Protein AF-A0A919BTE6-F1 (afdb_monomer)

Nearest PDB structures (foldseek):
  8dk2-assembly1_H  TM=3.796E-01  e=2.750E+00  Pseudomonas aeruginosa PA14
  8bfn-assembly1_C  TM=3.831E-01  e=3.585E+00  Escherichia coli
  5zkq-assembly1_A  TM=4.025E-01  e=1.514E+00  Homo sapiens
  8dk2-assembly1_G  TM=3.846E-01  e=4.374E+00  Pseudomonas aeruginosa PA14

Secondary structure (DSSP, 8-state):
---HHHHHHHHHHHHHHHHHHHHTT--BPPSS---TTS-SSEEEEE-TTS-EEEEE-HHHHTTTHHHHHHHS----HHHHHHHHHHHHHHHHHHHHHHHHTT-EEE--SSSSEEEEE------

Solvent-accessible surface area (backbone atoms only — not comparab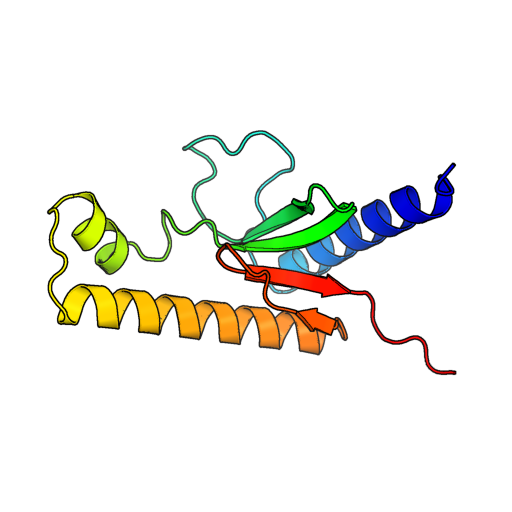le to full-atom values): 7214 Å² total; per-residue (Å²): 129,86,59,72,64,60,58,54,50,33,52,52,48,42,55,50,54,52,51,52,41,44,73,75,70,46,52,64,47,76,93,66,86,86,50,91,84,64,70,42,44,33,39,70,48,68,49,98,85,59,44,30,32,43,31,55,46,63,87,49,81,38,64,63,40,49,47,45,44,69,79,62,76,43,81,47,68,70,42,53,52,50,37,52,51,52,52,50,51,52,51,51,53,50,51,51,53,43,44,74,76,44,37,43,74,45,72,57,99,70,85,60,53,30,35,54,40,76,50,81,76,79,131

Sequence (123 aa):
MPRDDDGQQAELLLDQVRFDLISAGFHVAPPGPLTDEHQGGVVVHLDDDHQVTVDWLTHHRLDAAALDMVEADRLEEDVVTRYETVSTTMNTALATVLHAFGYRTSRPLFGTGFTVQPPRTAP

Structure (mmCIF, N/CA/C/O backbone):
data_AF-A0A919BTE6-F1
#
_entry.id   AF-A0A919BTE6-F1
#
loop_
_atom_site.group_PDB
_atom_site.id
_atom_site.type_symbol
_atom_site.label_atom_id
_atom_site.label_alt_id
_atom_site.label_comp_id
_atom_site.label_asym_id
_atom_site.label_entity_id
_atom_site.label_seq_id
_atom_site.pdbx_PDB_ins_code
_atom_site.Cartn_x
_atom_site.Cartn_y
_atom_site.Cartn_z
_atom_site.occupancy
_atom_site.B_iso_or_equiv
_atom_site.auth_seq_id
_atom_site.auth_comp_id
_atom_site.auth_asym_id
_atom_site.auth_atom_id
_atom_site.pdbx_PDB_model_num
ATOM 1 N N . MET A 1 1 ? -4.990 24.971 18.954 1.00 44.50 1 MET A N 1
ATOM 2 C CA . MET A 1 1 ? -4.147 23.785 19.172 1.00 44.50 1 MET A CA 1
ATOM 3 C C . MET A 1 1 ? -4.918 22.610 18.604 1.00 44.50 1 MET A C 1
ATOM 5 O O . MET A 1 1 ? -6.047 22.431 19.057 1.00 44.50 1 MET A O 1
ATOM 9 N N . PRO A 1 2 ? -4.420 21.920 17.566 1.00 47.81 2 PRO A N 1
ATOM 10 C CA . PRO A 1 2 ? -4.978 20.619 17.214 1.00 47.81 2 PRO A CA 1
ATOM 11 C C . PRO A 1 2 ? -4.796 19.699 18.428 1.00 47.81 2 PRO A C 1
ATOM 13 O O . PRO A 1 2 ? -3.840 19.871 19.184 1.00 47.81 2 PRO A O 1
ATOM 16 N N . ARG A 1 3 ? -5.798 18.869 18.714 1.00 55.25 3 ARG A N 1
ATOM 17 C CA . ARG A 1 3 ? -5.869 18.095 19.956 1.00 55.25 3 ARG A CA 1
ATOM 18 C C . ARG A 1 3 ? -4.851 16.964 19.875 1.00 55.25 3 ARG A C 1
ATOM 20 O O . ARG A 1 3 ? -4.822 16.271 18.867 1.00 55.25 3 ARG A O 1
ATOM 27 N N . ASP A 1 4 ? -4.076 16.760 20.936 1.00 64.38 4 ASP A N 1
ATOM 28 C CA . ASP A 1 4 ? -3.120 15.647 21.070 1.00 64.38 4 ASP A CA 1
ATOM 29 C C . ASP A 1 4 ? -3.758 14.274 20.745 1.00 64.38 4 ASP A C 1
ATOM 31 O O . ASP A 1 4 ? -3.084 13.351 20.292 1.00 64.38 4 ASP A O 1
ATOM 35 N N . ASP A 1 5 ? -5.085 14.180 20.883 1.00 70.94 5 ASP A N 1
ATOM 36 C CA . ASP A 1 5 ? -5.913 13.036 20.502 1.00 70.94 5 ASP A CA 1
ATOM 37 C C . ASP A 1 5 ? -5.785 12.635 19.019 1.00 70.94 5 ASP A C 1
ATOM 39 O O . ASP A 1 5 ? -5.779 11.442 18.717 1.00 70.94 5 ASP A O 1
ATOM 43 N N . ASP A 1 6 ? -5.672 13.594 18.091 1.00 72.88 6 ASP A N 1
ATOM 44 C CA . ASP A 1 6 ? -5.637 13.311 16.646 1.00 72.88 6 ASP A CA 1
ATOM 45 C C . ASP A 1 6 ? -4.304 12.647 16.252 1.00 72.88 6 ASP A C 1
ATOM 47 O O . ASP A 1 6 ? -4.280 11.680 15.488 1.00 72.88 6 ASP A O 1
ATOM 51 N N . GLY A 1 7 ? -3.194 13.115 16.835 1.00 75.50 7 GLY A N 1
ATOM 52 C CA . GLY A 1 7 ? -1.868 12.521 16.638 1.00 75.50 7 GLY A CA 1
ATOM 53 C C . GLY A 1 7 ? -1.773 11.119 17.241 1.00 75.50 7 GLY A C 1
ATOM 54 O O . GLY A 1 7 ? -1.300 10.190 16.589 1.00 75.50 7 GLY A O 1
ATOM 55 N N . GLN A 1 8 ? -2.319 10.927 18.444 1.00 82.31 8 GLN A N 1
ATOM 56 C CA . GLN A 1 8 ? -2.325 9.619 19.098 1.00 82.31 8 GLN A CA 1
ATOM 57 C C . GLN A 1 8 ? -3.213 8.599 18.364 1.00 82.31 8 GLN A C 1
ATOM 59 O O . GLN A 1 8 ? -2.885 7.415 18.298 1.00 82.31 8 GLN A O 1
ATOM 64 N N . GLN A 1 9 ? -4.322 9.039 17.764 1.00 86.19 9 GLN A N 1
ATOM 65 C CA . GLN A 1 9 ? -5.140 8.187 16.897 1.00 86.19 9 GLN A CA 1
ATOM 66 C C . GLN A 1 9 ? -4.409 7.785 15.612 1.00 86.19 9 GLN A C 1
ATOM 68 O O . GLN A 1 9 ? -4.535 6.637 15.179 1.00 86.19 9 GLN A O 1
ATOM 73 N N . ALA A 1 10 ? -3.642 8.700 15.017 1.00 88.62 10 ALA A N 1
ATOM 74 C CA . ALA A 1 10 ? -2.849 8.413 13.828 1.00 88.62 10 ALA A CA 1
ATOM 75 C C . ALA A 1 10 ? -1.734 7.392 14.117 1.00 88.62 10 ALA A C 1
ATOM 77 O O . ALA A 1 10 ? -1.552 6.458 13.339 1.00 88.62 10 ALA A O 1
ATOM 78 N N . GLU A 1 11 ? -1.053 7.501 15.261 1.00 90.06 11 GLU A N 1
ATOM 79 C CA . GLU A 1 11 ? -0.049 6.520 15.703 1.00 90.06 11 GLU A CA 1
ATOM 80 C C . GLU A 1 11 ? -0.655 5.129 15.952 1.00 90.06 11 GLU A C 1
ATOM 82 O O . GLU A 1 11 ? -0.101 4.119 15.521 1.00 90.06 11 GLU A O 1
ATOM 87 N N . LEU A 1 12 ? -1.838 5.051 16.569 1.00 92.19 12 LEU A N 1
ATOM 88 C CA . LEU A 1 12 ? -2.533 3.772 16.758 1.00 92.19 12 LEU A CA 1
ATOM 89 C C . LEU A 1 12 ? -2.937 3.132 15.424 1.00 92.19 12 LEU A C 1
ATOM 91 O O . LEU A 1 12 ? -2.819 1.917 15.252 1.00 92.19 12 LEU A O 1
ATOM 95 N N . LEU A 1 13 ? -3.410 3.939 14.470 1.00 93.38 13 LEU A N 1
ATOM 96 C CA . LEU A 1 13 ? -3.719 3.460 13.125 1.00 93.38 13 LEU A CA 1
ATOM 97 C C . LEU A 1 13 ? -2.454 2.988 12.401 1.00 93.38 13 LEU A C 1
ATOM 99 O O . LEU A 1 13 ? -2.490 1.951 11.742 1.00 93.38 13 LEU A O 1
ATOM 103 N N . LEU A 1 14 ? -1.345 3.717 12.542 1.00 93.38 14 LEU A N 1
ATOM 104 C CA . LEU A 1 14 ? -0.050 3.353 11.975 1.00 93.38 14 LEU A CA 1
ATOM 105 C C . LEU A 1 14 ? 0.367 1.952 12.441 1.00 93.38 14 LEU A C 1
ATOM 107 O O . LEU A 1 14 ? 0.650 1.086 11.611 1.00 93.38 14 LEU A O 1
ATOM 111 N N . ASP A 1 15 ? 0.361 1.714 13.752 1.00 93.62 15 ASP A N 1
ATOM 112 C CA . ASP A 1 15 ? 0.747 0.427 14.335 1.00 93.62 15 ASP A CA 1
ATOM 113 C C . ASP A 1 15 ? -0.183 -0.709 13.897 1.00 93.62 15 ASP A C 1
ATOM 115 O O . ASP A 1 15 ? 0.285 -1.800 13.551 1.00 93.62 15 ASP A O 1
ATOM 119 N N . GLN A 1 16 ? -1.491 -0.449 13.838 1.00 95.12 16 GLN A N 1
ATOM 120 C CA . GLN A 1 16 ? -2.464 -1.440 13.389 1.00 95.12 16 GLN A CA 1
ATOM 121 C C . GLN A 1 16 ? -2.259 -1.815 11.913 1.00 95.12 16 GLN A C 1
ATOM 123 O O . GLN A 1 16 ? -2.218 -3.000 11.581 1.00 95.12 16 GLN A O 1
ATOM 128 N N . VAL A 1 17 ? -2.061 -0.833 11.027 1.00 94.44 17 VAL A N 1
ATOM 129 C CA . VAL A 1 17 ? -1.806 -1.081 9.598 1.00 94.44 17 VAL A CA 1
ATOM 130 C C . VAL A 1 17 ? -0.522 -1.890 9.407 1.00 94.44 17 VAL A C 1
ATOM 132 O O . VAL A 1 17 ? -0.495 -2.828 8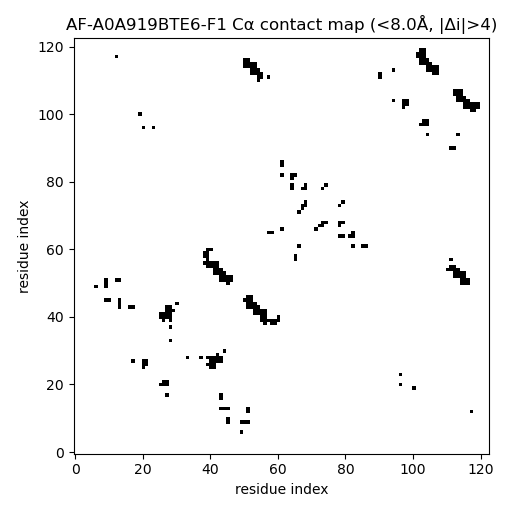.607 1.00 94.44 17 VAL A O 1
ATOM 135 N N . ARG A 1 18 ? 0.537 -1.584 10.169 1.00 94.06 18 ARG A N 1
ATOM 136 C CA . ARG A 1 18 ? 1.785 -2.367 10.150 1.00 94.06 18 ARG A CA 1
ATOM 137 C C . ARG A 1 18 ? 1.539 -3.813 10.561 1.00 94.06 18 ARG A C 1
ATOM 139 O O . ARG A 1 18 ? 1.994 -4.722 9.868 1.00 94.06 18 ARG A O 1
ATOM 146 N N . PHE A 1 19 ? 0.825 -4.025 11.664 1.00 94.50 19 PHE A N 1
ATOM 147 C CA . PHE A 1 19 ? 0.495 -5.358 12.156 1.00 94.50 19 PHE A CA 1
ATOM 148 C C . PHE A 1 19 ? -0.303 -6.166 11.123 1.00 94.50 19 PHE A C 1
ATOM 150 O O . PHE A 1 19 ? 0.065 -7.301 10.813 1.00 94.50 19 PHE A O 1
ATOM 157 N N . ASP A 1 20 ? -1.344 -5.573 10.540 1.00 95.56 20 ASP A N 1
ATOM 158 C CA . ASP A 1 20 ? -2.209 -6.244 9.569 1.00 95.56 20 ASP A CA 1
ATOM 159 C C . ASP A 1 20 ? -1.438 -6.644 8.305 1.00 95.56 20 ASP A C 1
ATOM 161 O O . ASP A 1 20 ? -1.550 -7.780 7.840 1.00 95.56 20 ASP A O 1
ATOM 165 N N . LEU A 1 21 ? -0.580 -5.761 7.788 1.00 93.25 21 LEU A N 1
ATOM 166 C CA . LEU A 1 21 ? 0.267 -6.060 6.631 1.00 93.25 21 LEU A CA 1
ATOM 167 C C . LEU A 1 21 ? 1.274 -7.180 6.928 1.00 93.25 21 LEU A C 1
ATOM 169 O O . LEU A 1 21 ? 1.423 -8.090 6.109 1.00 93.25 21 LEU A O 1
ATOM 173 N N . ILE A 1 22 ? 1.904 -7.179 8.108 1.00 92.56 22 ILE A N 1
ATOM 174 C CA . ILE A 1 22 ? 2.763 -8.290 8.556 1.00 92.56 22 ILE A CA 1
ATOM 175 C C . ILE A 1 22 ? 1.958 -9.595 8.616 1.00 92.56 22 ILE A C 1
ATOM 177 O O . ILE A 1 22 ? 2.423 -10.629 8.136 1.00 92.56 22 ILE A O 1
ATOM 181 N N . SER A 1 23 ? 0.732 -9.555 9.149 1.00 94.50 23 SER A N 1
ATOM 182 C CA . SER A 1 23 ? -0.141 -10.732 9.258 1.00 94.50 23 SER A CA 1
ATOM 183 C C . SER A 1 23 ? -0.571 -11.289 7.894 1.00 94.50 23 SER A C 1
ATOM 185 O O . SER A 1 23 ? -0.704 -12.501 7.731 1.00 94.50 23 SER A O 1
ATOM 187 N N . ALA A 1 24 ? -0.706 -10.418 6.889 1.00 92.31 24 ALA A N 1
ATOM 188 C CA . ALA A 1 24 ? -0.954 -10.782 5.496 1.00 92.31 24 ALA A CA 1
ATOM 189 C C . ALA A 1 24 ? 0.310 -11.267 4.756 1.00 92.31 24 ALA A C 1
ATOM 191 O O . ALA A 1 24 ? 0.244 -11.583 3.568 1.00 92.31 24 ALA A O 1
ATOM 192 N N . GLY A 1 25 ? 1.458 -11.341 5.440 1.00 90.31 25 GLY A N 1
ATOM 193 C CA . GLY A 1 25 ? 2.716 -11.849 4.896 1.00 90.31 25 GLY A CA 1
ATOM 194 C C . GLY A 1 25 ? 3.559 -10.810 4.157 1.00 90.31 25 GLY A C 1
ATOM 195 O O . GLY A 1 25 ? 4.501 -11.185 3.457 1.00 90.31 25 GLY A O 1
ATOM 196 N N . PHE A 1 26 ? 3.254 -9.515 4.285 1.00 87.81 26 PHE A N 1
ATOM 197 C CA . PHE A 1 26 ? 4.112 -8.469 3.734 1.00 87.81 26 PHE A CA 1
ATOM 198 C C . PHE A 1 26 ? 5.356 -8.294 4.601 1.00 87.81 26 PHE A C 1
ATOM 200 O O . PHE A 1 26 ? 5.295 -8.266 5.829 1.00 87.81 26 PHE A O 1
ATOM 207 N N . HIS A 1 27 ? 6.496 -8.097 3.942 1.00 86.44 27 HIS A N 1
ATOM 208 C CA . HIS A 1 27 ? 7.650 -7.508 4.600 1.00 86.44 27 HIS A CA 1
ATOM 209 C C . HIS A 1 27 ? 7.373 -6.014 4.789 1.00 86.44 27 HIS A C 1
ATOM 211 O O . HIS A 1 27 ? 7.219 -5.290 3.803 1.00 86.44 27 HIS A O 1
ATOM 217 N N . VAL A 1 28 ? 7.259 -5.575 6.041 1.00 87.44 28 VAL A N 1
ATOM 218 C CA . VAL A 1 28 ? 7.062 -4.167 6.396 1.00 87.44 28 VAL A CA 1
ATOM 219 C C . VAL A 1 28 ? 8.385 -3.611 6.902 1.00 87.44 28 VAL A C 1
ATOM 221 O O . VAL A 1 28 ? 8.941 -4.138 7.867 1.00 87.44 28 VAL A O 1
ATOM 224 N N . ALA A 1 29 ? 8.881 -2.553 6.265 1.00 81.94 29 ALA A N 1
ATOM 225 C CA . ALA A 1 29 ? 10.144 -1.931 6.639 1.00 81.94 29 ALA A CA 1
ATOM 226 C C . ALA A 1 29 ? 10.097 -1.395 8.087 1.00 81.94 29 ALA A C 1
ATOM 228 O O . ALA A 1 29 ? 9.061 -0.869 8.521 1.00 81.94 29 ALA A O 1
ATOM 229 N N . PRO A 1 30 ? 11.189 -1.515 8.864 1.00 74.38 30 PRO A N 1
ATOM 230 C CA . PRO A 1 30 ? 11.239 -1.001 10.230 1.00 74.38 30 PRO A CA 1
ATOM 231 C C . PRO A 1 30 ? 11.062 0.531 10.274 1.00 74.38 30 PRO A C 1
ATOM 233 O O . PRO A 1 30 ? 11.351 1.212 9.290 1.00 74.38 30 PRO A O 1
ATOM 236 N N . PRO A 1 31 ? 10.568 1.099 11.392 1.00 67.38 31 PRO A N 1
ATOM 237 C CA . PRO A 1 31 ? 10.488 2.545 11.554 1.00 67.38 31 PRO A CA 1
ATOM 238 C C . PRO A 1 31 ? 11.904 3.111 11.713 1.00 67.38 31 PRO A C 1
ATOM 240 O O . PRO A 1 31 ? 12.616 2.750 12.649 1.00 67.38 31 PRO A O 1
ATOM 243 N N . GLY A 1 32 ? 12.329 3.977 10.798 1.00 63.88 32 GLY A N 1
ATOM 244 C CA . GLY A 1 32 ? 13.661 4.581 10.812 1.00 63.88 32 GLY A CA 1
ATOM 245 C C . GLY A 1 32 ? 14.074 5.066 9.424 1.00 63.88 32 GLY A C 1
ATOM 246 O O . GLY A 1 32 ? 13.339 4.836 8.461 1.00 63.88 32 GLY A O 1
ATOM 247 N N . PRO A 1 33 ? 15.228 5.746 9.293 1.00 62.25 33 PRO A N 1
ATOM 248 C CA . PRO A 1 33 ? 15.755 6.078 7.979 1.00 62.25 33 PRO A CA 1
ATOM 249 C C . PRO A 1 33 ? 15.939 4.778 7.197 1.00 62.25 33 PRO A C 1
ATOM 251 O O . PRO A 1 33 ? 16.630 3.864 7.651 1.00 62.25 33 PRO A O 1
ATOM 254 N N . LEU A 1 34 ? 15.273 4.694 6.048 1.00 59.41 34 LEU A N 1
ATOM 255 C CA . LEU A 1 34 ? 15.383 3.566 5.136 1.00 59.41 34 LEU A CA 1
ATOM 256 C C . LEU A 1 34 ? 16.841 3.495 4.683 1.00 59.41 34 LEU A C 1
ATOM 258 O O . LEU A 1 34 ? 17.293 4.336 3.909 1.00 59.41 34 LEU A O 1
ATOM 262 N N . THR A 1 35 ? 17.605 2.551 5.227 1.00 57.62 35 THR A N 1
ATOM 263 C CA . THR A 1 35 ? 18.948 2.278 4.719 1.00 57.62 35 THR A CA 1
ATOM 264 C C . THR A 1 35 ? 18.836 1.369 3.504 1.00 57.62 35 THR A C 1
ATOM 266 O O . THR A 1 35 ? 17.917 0.549 3.414 1.00 57.62 35 THR A O 1
ATOM 269 N N . ASP A 1 36 ? 19.814 1.466 2.607 1.00 54.41 36 ASP A N 1
ATOM 270 C CA . ASP A 1 36 ? 19.938 0.616 1.417 1.00 54.41 36 ASP A CA 1
ATOM 271 C C . ASP A 1 36 ? 19.993 -0.896 1.734 1.00 54.41 36 ASP A C 1
ATOM 273 O O . ASP A 1 36 ? 19.940 -1.725 0.842 1.00 54.41 36 ASP A O 1
ATOM 277 N N . GLU A 1 37 ? 20.063 -1.305 2.999 1.00 52.88 37 GLU A N 1
ATOM 278 C CA . GLU A 1 37 ? 20.079 -2.718 3.396 1.00 52.88 37 GLU A CA 1
ATOM 279 C C . GLU A 1 37 ? 18.682 -3.274 3.737 1.00 52.88 37 GLU A C 1
ATOM 281 O O . GLU A 1 37 ? 18.499 -4.487 3.795 1.00 52.88 37 GLU A O 1
ATOM 286 N N . HIS A 1 38 ? 17.667 -2.415 3.905 1.00 53.09 38 HIS A N 1
ATOM 287 C CA . HIS A 1 38 ? 16.272 -2.809 4.178 1.00 53.09 38 HIS A CA 1
ATOM 288 C C . HIS A 1 38 ? 15.423 -2.889 2.895 1.00 53.09 38 HIS A C 1
ATOM 290 O O . HIS A 1 38 ? 14.212 -2.662 2.905 1.00 53.09 38 HIS A O 1
ATOM 296 N N . GLN A 1 39 ? 16.073 -3.165 1.764 1.00 55.84 39 GLN A N 1
ATOM 297 C CA . GLN A 1 39 ? 15.501 -3.047 0.428 1.00 55.84 39 GLN A CA 1
ATOM 298 C C . GLN A 1 39 ? 14.466 -4.144 0.133 1.00 55.84 39 GLN A C 1
ATOM 300 O O . GLN A 1 39 ? 14.784 -5.249 -0.298 1.00 55.84 39 GLN A O 1
ATOM 305 N N . GLY A 1 40 ? 13.188 -3.816 0.327 1.00 65.69 40 GLY A N 1
ATOM 306 C CA . GLY A 1 40 ? 12.060 -4.609 -0.154 1.00 65.69 40 GLY A CA 1
ATOM 307 C C . GLY A 1 40 ? 10.796 -4.419 0.679 1.00 65.69 40 GLY A C 1
ATOM 308 O O . GLY A 1 40 ? 10.851 -4.060 1.847 1.00 65.69 40 GLY A O 1
ATOM 309 N N . GLY A 1 41 ? 9.634 -4.681 0.080 1.00 78.50 41 GLY A N 1
ATOM 310 C CA . GLY A 1 41 ? 8.356 -4.659 0.794 1.00 78.50 41 GLY A CA 1
ATOM 311 C C . GLY A 1 41 ? 7.676 -3.291 0.832 1.00 78.50 41 GLY A C 1
ATOM 312 O O . GLY A 1 41 ? 7.823 -2.487 -0.090 1.00 78.50 41 GLY A O 1
ATOM 313 N N . VAL A 1 42 ? 6.865 -3.082 1.866 1.00 85.88 42 VAL A N 1
ATOM 314 C CA . VAL A 1 42 ? 6.066 -1.865 2.055 1.00 85.88 42 VAL A CA 1
ATOM 315 C C . VAL A 1 42 ? 6.609 -1.045 3.217 1.00 85.88 42 VAL A C 1
ATOM 317 O O . VAL A 1 42 ? 7.041 -1.592 4.233 1.00 85.88 42 VAL A O 1
ATOM 320 N N . VAL A 1 43 ? 6.568 0.272 3.081 1.00 87.31 43 VAL A N 1
ATOM 321 C CA . VAL A 1 43 ? 6.820 1.214 4.168 1.00 87.31 43 VAL A CA 1
ATOM 322 C C . VAL A 1 43 ? 5.488 1.776 4.635 1.00 87.31 43 VAL A C 1
ATOM 324 O O . VAL A 1 43 ? 4.645 2.139 3.821 1.00 87.31 43 VAL A O 1
ATOM 327 N N . VAL A 1 44 ? 5.297 1.831 5.950 1.00 90.19 44 VAL A N 1
ATOM 328 C CA . VAL A 1 44 ? 4.140 2.479 6.571 1.00 90.19 44 VAL A CA 1
ATOM 329 C C . VAL A 1 44 ? 4.664 3.626 7.423 1.00 90.19 44 VAL A C 1
ATOM 331 O O . VAL A 1 44 ? 5.502 3.393 8.301 1.00 90.19 44 VAL A O 1
ATOM 334 N N . HIS A 1 45 ? 4.208 4.846 7.159 1.00 88.56 45 HIS A N 1
ATOM 335 C CA . HIS A 1 45 ? 4.652 6.046 7.866 1.00 88.56 45 HIS A CA 1
ATOM 336 C C . HIS A 1 45 ? 3.509 7.052 8.046 1.00 88.56 45 HIS A C 1
ATOM 338 O O . HIS A 1 45 ? 2.403 6.836 7.559 1.00 88.56 45 HIS A O 1
ATOM 344 N N . LEU A 1 46 ? 3.772 8.112 8.812 1.00 89.25 46 LEU A N 1
ATOM 345 C CA . LEU A 1 46 ? 2.925 9.299 8.852 1.00 89.25 46 LEU A CA 1
ATOM 346 C C . LEU A 1 46 ? 3.511 10.324 7.886 1.00 89.25 46 LEU A C 1
ATOM 348 O O . LEU A 1 46 ? 4.715 10.583 7.946 1.00 89.25 46 LEU A O 1
ATOM 352 N N . ASP A 1 47 ? 2.682 10.878 7.010 1.00 85.44 47 ASP A N 1
ATOM 353 C CA . ASP A 1 47 ? 3.075 12.004 6.168 1.00 85.44 47 ASP A CA 1
ATOM 354 C C . ASP A 1 47 ? 3.093 13.332 6.952 1.00 85.44 47 ASP A C 1
ATOM 356 O O . ASP A 1 47 ? 2.792 13.388 8.152 1.00 85.44 47 ASP A O 1
ATOM 360 N N . ASP A 1 48 ? 3.465 14.413 6.263 1.00 84.19 48 ASP A N 1
ATOM 361 C CA . ASP A 1 48 ? 3.529 15.766 6.831 1.00 84.19 48 ASP A CA 1
ATOM 362 C C . ASP A 1 48 ? 2.161 16.270 7.339 1.00 84.19 48 ASP A C 1
ATOM 364 O O . ASP A 1 48 ? 2.111 17.147 8.203 1.00 84.19 48 ASP A O 1
ATOM 368 N N . ASP A 1 49 ? 1.059 15.691 6.848 1.00 85.62 49 ASP A N 1
ATOM 369 C CA . ASP A 1 49 ? -0.318 15.990 7.253 1.00 85.62 49 ASP A CA 1
ATOM 370 C C . ASP A 1 49 ? -0.820 15.049 8.374 1.00 85.62 49 ASP A C 1
ATOM 372 O O . ASP A 1 49 ? -2.011 15.046 8.707 1.00 85.62 49 ASP A O 1
ATOM 376 N N . HIS A 1 50 ? 0.076 14.255 8.977 1.00 86.56 50 HIS A N 1
ATOM 377 C CA . HIS A 1 50 ? -0.219 13.240 9.996 1.00 86.56 50 HIS A CA 1
ATOM 378 C C . HIS A 1 50 ? -1.211 12.161 9.539 1.00 86.56 50 HIS A C 1
ATOM 380 O O . HIS A 1 50 ? -1.946 11.585 10.347 1.00 86.56 50 HIS A O 1
ATOM 386 N N . GLN A 1 51 ? -1.230 11.852 8.245 1.00 88.88 51 GLN A N 1
ATOM 387 C CA . GLN A 1 51 ? -2.011 10.754 7.694 1.00 88.88 51 GLN A CA 1
ATOM 388 C C . GLN A 1 51 ? -1.141 9.511 7.557 1.00 88.8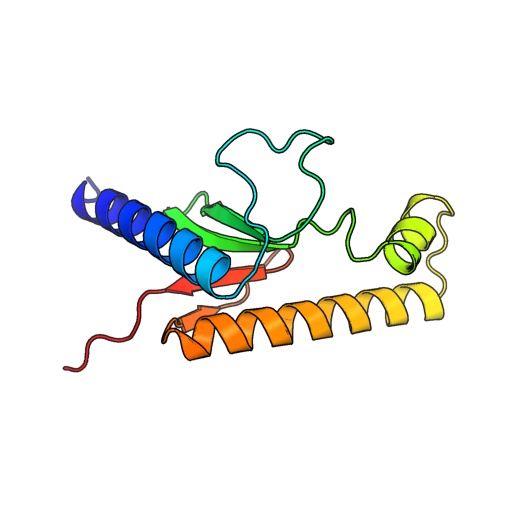8 51 GLN A C 1
ATOM 390 O O . GLN A 1 51 ? 0.036 9.582 7.213 1.00 88.88 51 GLN A O 1
ATOM 395 N N . VAL A 1 52 ? -1.730 8.343 7.816 1.00 91.19 52 VAL A N 1
ATOM 396 C CA . VAL A 1 52 ? -1.029 7.071 7.635 1.00 91.19 52 VAL A CA 1
ATOM 397 C C . VAL A 1 52 ? -0.917 6.779 6.146 1.00 91.19 52 VAL A C 1
ATOM 399 O O . VAL A 1 52 ? -1.928 6.665 5.454 1.00 91.19 52 VAL A O 1
ATOM 402 N N . THR A 1 53 ? 0.302 6.614 5.659 1.00 90.44 53 THR A N 1
ATOM 403 C CA . THR A 1 53 ? 0.620 6.285 4.271 1.00 90.44 53 THR A CA 1
ATOM 404 C C . THR A 1 53 ? 1.297 4.921 4.196 1.00 90.44 53 THR A C 1
ATOM 406 O O . THR A 1 53 ? 2.095 4.545 5.057 1.00 90.44 53 THR A O 1
ATOM 409 N N . VAL A 1 54 ? 0.949 4.150 3.166 1.00 90.06 54 VAL A N 1
ATOM 410 C CA . VAL A 1 54 ? 1.566 2.862 2.838 1.00 90.06 54 VAL A CA 1
ATOM 411 C C . VAL A 1 54 ? 2.124 2.948 1.431 1.00 90.06 54 VAL A C 1
ATOM 413 O O . VAL A 1 54 ? 1.344 3.004 0.481 1.00 90.06 54 VAL A O 1
ATOM 416 N N . ASP A 1 55 ? 3.445 2.886 1.298 1.00 85.50 55 ASP A N 1
ATOM 417 C CA . ASP A 1 55 ? 4.131 2.952 0.010 1.00 85.50 55 ASP A CA 1
ATOM 418 C C . ASP A 1 55 ? 4.946 1.694 -0.275 1.00 85.50 55 ASP A C 1
ATOM 420 O O . ASP A 1 55 ? 5.397 0.979 0.622 1.00 85.50 55 ASP A O 1
ATOM 424 N N . TRP A 1 56 ? 5.167 1.429 -1.558 1.00 80.56 56 TRP A N 1
ATOM 425 C CA . TRP A 1 56 ? 6.136 0.431 -1.989 1.00 80.56 56 TRP A CA 1
ATOM 426 C C . TRP A 1 56 ? 7.542 1.019 -1.991 1.00 80.56 56 TRP A C 1
ATOM 428 O O . TRP A 1 56 ? 7.781 2.061 -2.598 1.00 80.56 56 TRP A O 1
ATOM 438 N N . LEU A 1 57 ? 8.500 0.293 -1.411 1.00 74.44 57 LEU A N 1
ATOM 439 C CA . LEU A 1 57 ? 9.917 0.556 -1.656 1.00 74.44 57 LEU A CA 1
ATOM 440 C C . LEU A 1 57 ? 10.246 0.063 -3.072 1.00 74.44 57 LEU A C 1
ATOM 442 O O . LEU A 1 57 ? 10.568 -1.104 -3.307 1.00 74.44 57 LEU A O 1
ATOM 446 N N . THR A 1 58 ? 10.063 0.958 -4.038 1.00 58.56 58 THR A N 1
ATOM 447 C CA . THR A 1 58 ? 10.075 0.698 -5.487 1.00 58.56 58 THR A CA 1
ATOM 448 C C . THR A 1 58 ? 11.408 0.183 -6.020 1.00 58.56 58 THR A C 1
ATOM 450 O O . THR A 1 58 ? 11.424 -0.466 -7.065 1.00 58.56 58 THR A O 1
ATOM 453 N N . HIS A 1 59 ? 12.507 0.400 -5.298 1.00 54.81 59 HIS A N 1
ATOM 454 C CA . HIS A 1 59 ? 13.851 0.122 -5.798 1.00 54.81 59 HIS A CA 1
ATOM 455 C C . HIS A 1 59 ? 14.196 -1.367 -5.975 1.00 54.81 59 HIS A C 1
ATOM 457 O O . HIS A 1 59 ? 15.096 -1.648 -6.754 1.00 54.81 59 HIS A O 1
ATOM 463 N N . HIS A 1 60 ? 13.484 -2.322 -5.351 1.00 48.72 60 HIS A N 1
ATOM 464 C CA . HIS A 1 60 ? 13.896 -3.742 -5.415 1.00 48.72 60 HIS A CA 1
ATOM 465 C C . HIS A 1 60 ? 12.849 -4.725 -5.980 1.00 48.72 60 HIS A C 1
ATOM 467 O O . HIS A 1 60 ? 13.208 -5.798 -6.452 1.00 48.72 60 HIS A O 1
ATOM 473 N N . ARG A 1 61 ? 11.540 -4.420 -5.987 1.00 50.88 61 ARG A N 1
ATOM 474 C CA . ARG A 1 61 ? 10.528 -5.373 -6.525 1.00 50.88 61 ARG A CA 1
ATOM 475 C C . ARG A 1 61 ? 10.152 -5.153 -7.986 1.00 50.88 61 ARG A C 1
ATOM 477 O O . ARG A 1 61 ? 9.476 -5.993 -8.573 1.00 50.88 61 ARG A O 1
ATOM 484 N N . LEU A 1 62 ? 10.635 -4.068 -8.579 1.00 52.34 62 LEU A N 1
ATOM 485 C CA . L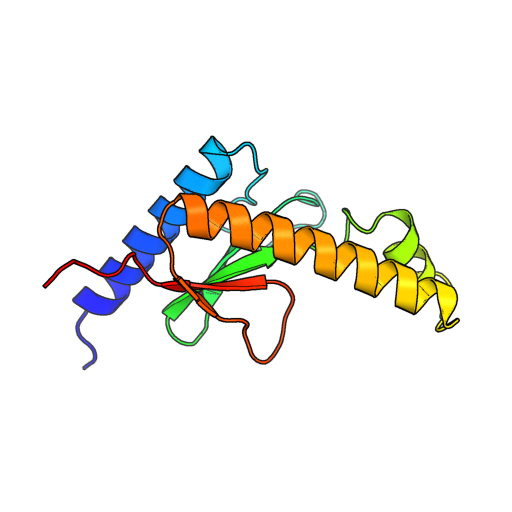EU A 1 62 ? 10.607 -3.857 -10.024 1.00 52.34 62 LEU A CA 1
ATOM 486 C C . LEU A 1 62 ? 11.889 -4.367 -10.711 1.00 52.34 62 LEU A C 1
ATOM 488 O O . LEU A 1 62 ? 12.039 -4.109 -11.898 1.00 52.34 62 LEU A O 1
ATOM 492 N N . ASP A 1 63 ? 12.740 -5.085 -9.960 1.00 55.06 63 ASP A N 1
ATOM 493 C CA . ASP A 1 63 ? 14.034 -5.777 -10.184 1.00 55.06 63 ASP A CA 1
ATOM 494 C C . ASP A 1 63 ? 14.623 -5.886 -11.612 1.00 55.06 63 ASP A C 1
ATOM 496 O O . ASP A 1 63 ? 15.831 -5.893 -11.768 1.00 55.06 63 ASP A O 1
ATOM 500 N N . ALA A 1 64 ? 13.822 -5.936 -12.678 1.00 49.72 64 ALA A N 1
ATOM 501 C CA . ALA A 1 64 ? 14.312 -5.847 -14.062 1.00 49.72 64 ALA A CA 1
ATOM 502 C C . ALA A 1 64 ? 13.828 -4.584 -14.801 1.00 49.72 64 ALA A C 1
ATOM 504 O O . ALA A 1 64 ? 14.595 -3.945 -15.506 1.00 49.72 64 ALA A O 1
ATOM 505 N N . ALA A 1 65 ? 12.568 -4.179 -14.619 1.00 52.44 65 ALA A N 1
ATOM 506 C CA . ALA A 1 65 ? 11.984 -3.018 -15.295 1.00 52.44 65 ALA A CA 1
ATOM 507 C C . ALA A 1 65 ? 12.413 -1.672 -14.681 1.00 52.44 65 ALA A C 1
ATOM 509 O O . ALA A 1 65 ? 12.548 -0.693 -15.404 1.00 52.44 65 ALA A O 1
ATOM 510 N N . ALA A 1 66 ? 12.634 -1.606 -13.362 1.00 51.97 66 ALA A N 1
ATOM 511 C CA . ALA A 1 66 ? 13.154 -0.393 -12.718 1.00 51.97 66 ALA A CA 1
ATOM 512 C C . ALA A 1 66 ? 14.672 -0.248 -12.877 1.00 51.97 66 ALA A C 1
ATOM 514 O O . ALA A 1 66 ? 15.150 0.872 -13.042 1.00 51.97 66 ALA A O 1
ATOM 515 N N . LEU A 1 67 ? 15.416 -1.360 -12.869 1.00 54.12 67 LEU A N 1
ATOM 516 C CA . LEU A 1 67 ? 16.855 -1.360 -13.143 1.00 54.12 67 LEU A CA 1
ATOM 517 C C . LEU A 1 67 ? 17.139 -0.920 -14.591 1.00 54.12 67 LEU A C 1
ATOM 519 O O . LEU A 1 67 ? 17.985 -0.056 -14.785 1.00 54.12 67 LEU A O 1
ATOM 523 N N . ASP A 1 68 ? 16.348 -1.363 -15.579 1.00 53.25 68 ASP A N 1
ATOM 524 C CA . ASP A 1 68 ? 16.476 -0.905 -16.977 1.00 53.25 68 ASP A CA 1
ATOM 525 C C . ASP A 1 68 ? 16.234 0.611 -17.155 1.00 53.25 68 ASP A C 1
ATOM 527 O O . ASP A 1 68 ? 16.925 1.256 -17.945 1.00 53.25 68 ASP A O 1
ATOM 531 N N . MET A 1 69 ? 15.289 1.214 -16.419 1.00 53.00 69 MET A N 1
ATOM 532 C CA . MET A 1 69 ? 15.058 2.668 -16.481 1.00 53.00 69 MET A CA 1
ATOM 533 C C . MET A 1 69 ? 16.183 3.477 -15.817 1.00 53.00 69 MET A C 1
ATOM 535 O O . MET A 1 69 ? 16.490 4.574 -16.277 1.00 53.00 69 MET A O 1
ATOM 539 N N . VAL A 1 70 ? 16.783 2.957 -14.738 1.00 54.31 70 VAL A N 1
ATOM 540 C CA . VAL A 1 70 ? 17.782 3.671 -13.921 1.00 54.31 70 VAL A CA 1
ATOM 541 C C . VAL A 1 70 ? 19.213 3.476 -14.435 1.00 54.31 70 VAL A C 1
ATOM 543 O O . VAL A 1 70 ? 19.984 4.432 -14.435 1.00 54.31 70 VAL A O 1
ATOM 546 N N . GLU A 1 71 ? 19.587 2.277 -14.893 1.00 51.91 71 GLU A N 1
ATOM 547 C CA . GLU A 1 71 ? 20.959 1.980 -15.341 1.00 51.91 71 GLU A CA 1
ATOM 548 C C . GLU A 1 71 ? 21.228 2.358 -16.801 1.00 51.91 71 GLU A C 1
ATOM 550 O O . GLU A 1 71 ? 22.383 2.593 -17.161 1.00 51.91 71 GLU A O 1
ATOM 555 N N . ALA A 1 72 ? 20.199 2.432 -17.653 1.00 47.84 72 ALA A N 1
ATOM 556 C CA . ALA A 1 72 ? 20.401 2.568 -19.096 1.00 47.84 72 ALA A CA 1
ATOM 557 C C . ALA A 1 72 ? 19.940 3.905 -19.707 1.00 47.84 72 ALA A C 1
ATOM 559 O O . ALA A 1 72 ? 20.118 4.080 -20.912 1.00 47.84 72 ALA A O 1
ATOM 560 N N . ASP A 1 73 ? 19.340 4.824 -18.933 1.00 51.66 73 ASP A N 1
ATOM 561 C CA . ASP A 1 73 ? 18.642 6.021 -19.461 1.00 51.66 73 ASP A CA 1
ATOM 562 C C . ASP A 1 73 ? 17.644 5.654 -20.587 1.00 51.66 73 ASP A C 1
ATOM 564 O O . ASP A 1 73 ? 17.386 6.398 -21.535 1.00 51.66 73 ASP A O 1
ATOM 568 N N . ARG A 1 74 ? 17.104 4.427 -20.520 1.00 53.62 74 ARG A N 1
ATOM 569 C CA . ARG A 1 74 ? 16.213 3.861 -21.531 1.00 53.62 74 ARG A CA 1
ATOM 570 C C . ARG A 1 74 ? 14.776 4.168 -21.158 1.00 53.62 74 ARG A C 1
ATOM 572 O O . ARG A 1 74 ? 14.100 3.392 -20.492 1.00 53.62 74 ARG A O 1
ATOM 579 N N . LEU A 1 75 ? 14.292 5.295 -21.665 1.00 59.56 75 LEU A N 1
ATOM 580 C CA . LEU A 1 75 ? 12.872 5.663 -21.686 1.00 59.56 75 LEU A CA 1
ATOM 581 C C . LEU A 1 75 ? 12.116 4.982 -22.844 1.00 59.56 75 LEU A C 1
ATOM 583 O O . LEU A 1 75 ? 11.173 5.543 -23.397 1.00 59.56 75 LEU A O 1
ATOM 587 N N . GL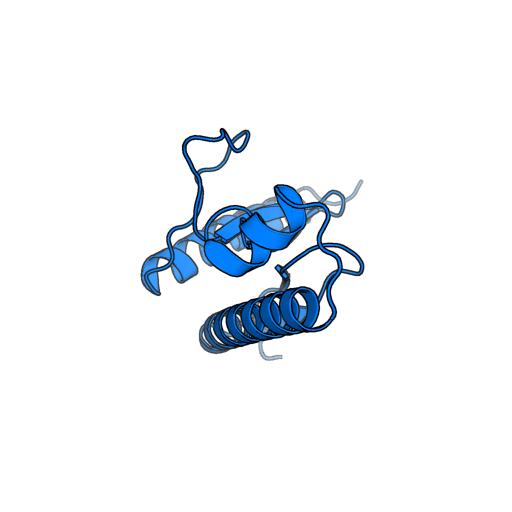U A 1 76 ? 12.560 3.794 -23.261 1.00 68.19 76 GLU A N 1
ATOM 588 C CA . GLU A 1 76 ? 11.901 3.032 -24.319 1.00 68.19 76 GLU A CA 1
ATOM 589 C C . GLU A 1 76 ? 10.485 2.644 -23.856 1.00 68.19 76 GLU A C 1
ATOM 591 O O . GLU A 1 76 ? 10.288 2.188 -22.727 1.00 68.19 76 GLU A O 1
ATOM 596 N N . GLU A 1 77 ? 9.492 2.843 -24.727 1.00 66.75 77 GLU A N 1
ATOM 597 C CA . GLU A 1 77 ? 8.057 2.705 -24.425 1.00 66.75 77 GLU A CA 1
ATOM 598 C C . GLU A 1 77 ? 7.709 1.360 -23.762 1.00 66.75 77 GLU A C 1
ATOM 600 O O . GLU A 1 77 ? 6.912 1.305 -22.822 1.00 66.75 77 GLU A O 1
ATOM 605 N N . ASP A 1 78 ? 8.369 0.282 -24.186 1.00 70.38 78 ASP A N 1
ATOM 606 C CA . ASP A 1 78 ? 8.162 -1.070 -23.662 1.00 70.38 78 ASP A CA 1
ATOM 607 C C . ASP A 1 78 ? 8.632 -1.230 -22.204 1.00 70.38 78 ASP A C 1
ATOM 609 O O . ASP A 1 78 ? 8.014 -1.961 -21.421 1.00 70.38 78 ASP A O 1
ATOM 613 N N . VAL A 1 79 ? 9.712 -0.542 -21.816 1.00 66.69 79 VAL A N 1
ATOM 614 C CA . VAL A 1 79 ? 10.259 -0.569 -20.449 1.00 66.69 79 VAL A CA 1
ATOM 615 C C . 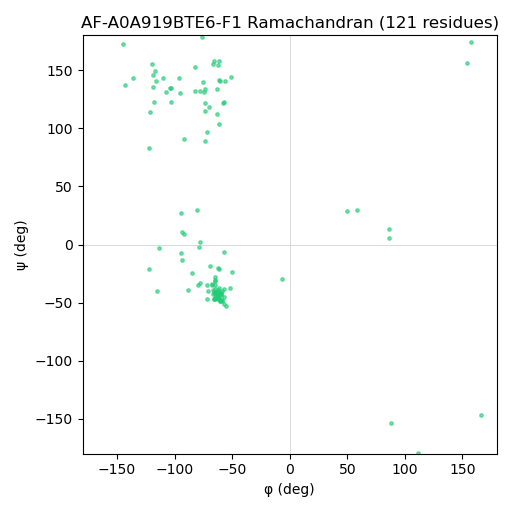VAL A 1 79 ? 9.333 0.202 -19.512 1.00 66.69 79 VAL A C 1
ATOM 617 O O . VAL A 1 79 ? 8.943 -0.318 -18.462 1.00 66.69 79 VAL A O 1
ATOM 620 N N . VAL A 1 80 ? 8.908 1.395 -19.936 1.00 69.94 80 VAL A N 1
ATOM 621 C CA . VAL A 1 80 ? 7.945 2.234 -19.206 1.00 69.94 80 VAL A CA 1
ATOM 622 C C . VAL A 1 80 ? 6.624 1.487 -19.014 1.00 69.94 80 VAL A C 1
ATOM 624 O O . VAL 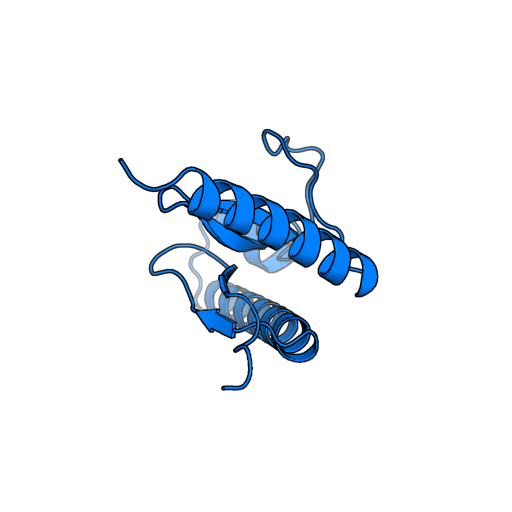A 1 80 ? 6.140 1.358 -17.891 1.00 69.94 80 VAL A O 1
ATOM 627 N N . THR A 1 81 ? 6.088 0.889 -20.080 1.00 75.81 81 THR A N 1
ATOM 628 C CA . THR A 1 81 ? 4.834 0.120 -20.031 1.00 75.81 81 THR A CA 1
ATOM 629 C C . THR A 1 81 ? 4.928 -1.062 -19.065 1.00 75.81 81 THR A C 1
ATOM 631 O O . THR A 1 81 ? 3.997 -1.329 -18.295 1.00 75.81 81 THR A O 1
ATOM 634 N N . ARG A 1 82 ? 6.059 -1.783 -19.058 1.00 73.12 82 ARG A N 1
ATOM 635 C CA . ARG A 1 82 ? 6.284 -2.896 -18.126 1.00 73.12 82 ARG A CA 1
ATOM 636 C C . ARG A 1 82 ? 6.344 -2.408 -16.681 1.00 73.12 82 ARG A C 1
ATOM 638 O O . ARG A 1 82 ? 5.696 -3.009 -15.822 1.00 73.12 82 ARG A O 1
ATOM 645 N N . TYR A 1 83 ? 7.084 -1.333 -16.420 1.00 73.81 83 TYR A N 1
ATOM 646 C CA . TYR A 1 83 ? 7.163 -0.709 -15.102 1.00 73.81 83 TYR A CA 1
ATOM 647 C C . TYR A 1 83 ? 5.771 -0.304 -14.596 1.00 73.81 83 TYR A C 1
ATOM 649 O O . TYR A 1 83 ? 5.366 -0.704 -13.502 1.00 73.81 83 TYR A O 1
ATOM 657 N N . GLU A 1 84 ? 5.000 0.420 -15.411 1.00 76.62 84 GLU A N 1
ATOM 658 C CA . GLU A 1 84 ? 3.658 0.891 -15.055 1.00 76.62 84 GLU A CA 1
ATOM 659 C C . GLU A 1 84 ? 2.689 -0.266 -14.804 1.00 76.62 84 GLU A C 1
ATOM 661 O O . GLU A 1 84 ? 1.902 -0.227 -13.853 1.00 76.62 84 GLU A O 1
ATOM 666 N N . THR A 1 85 ? 2.773 -1.328 -15.609 1.00 81.06 85 THR A N 1
ATOM 667 C CA . THR A 1 85 ? 1.940 -2.527 -15.454 1.00 81.06 85 THR A CA 1
ATOM 668 C C . THR A 1 85 ? 2.228 -3.239 -14.134 1.00 81.06 85 THR A C 1
ATOM 670 O O . THR A 1 85 ? 1.298 -3.583 -13.395 1.00 81.06 85 THR A O 1
ATOM 673 N N . VAL A 1 86 ? 3.507 -3.444 -13.800 1.00 78.31 86 VAL A N 1
ATOM 674 C CA . VAL A 1 86 ? 3.904 -4.092 -12.541 1.00 78.31 86 VAL A CA 1
ATOM 675 C C . VAL A 1 86 ? 3.522 -3.218 -11.350 1.00 78.31 86 VAL A C 1
ATOM 677 O O . VAL A 1 86 ? 2.880 -3.708 -10.422 1.00 78.31 86 VAL A O 1
ATOM 680 N N . SER A 1 87 ? 3.826 -1.919 -11.406 1.00 77.62 87 SER A N 1
ATOM 681 C CA . SER A 1 87 ? 3.458 -0.952 -10.367 1.00 77.62 87 SER A CA 1
ATOM 682 C C . SER A 1 87 ? 1.944 -0.920 -10.137 1.00 77.62 87 SER A C 1
ATOM 684 O O . SER A 1 87 ? 1.474 -1.010 -9.001 1.00 77.62 87 SER A O 1
ATOM 686 N N . THR A 1 88 ? 1.151 -0.888 -11.210 1.00 81.69 88 THR A N 1
ATOM 687 C CA . THR A 1 88 ? -0.314 -0.930 -11.127 1.00 81.69 88 THR A CA 1
ATOM 688 C C . THR A 1 88 ? -0.792 -2.219 -10.474 1.00 81.69 88 THR A C 1
ATOM 690 O O . THR A 1 88 ? -1.596 -2.167 -9.548 1.00 81.69 88 THR A O 1
ATOM 693 N N . THR A 1 89 ? -0.252 -3.365 -10.892 1.00 84.56 89 THR A N 1
ATOM 694 C CA . THR A 1 89 ? -0.618 -4.677 -10.339 1.00 84.56 89 THR A CA 1
ATOM 695 C C . THR A 1 89 ? -0.298 -4.769 -8.847 1.00 84.56 89 THR A C 1
ATOM 697 O O . THR A 1 89 ? -1.143 -5.191 -8.056 1.00 84.56 89 THR A O 1
ATOM 700 N N . MET A 1 90 ? 0.894 -4.326 -8.439 1.00 84.81 90 MET A N 1
ATOM 701 C CA . MET A 1 90 ? 1.310 -4.295 -7.035 1.00 84.81 90 MET A CA 1
ATOM 702 C C . MET A 1 90 ? 0.415 -3.376 -6.199 1.00 84.81 90 MET A C 1
ATOM 704 O O . MET A 1 90 ? -0.025 -3.758 -5.115 1.00 84.81 90 MET A O 1
ATOM 708 N N . ASN A 1 91 ? 0.078 -2.196 -6.721 1.00 85.12 91 ASN A N 1
ATOM 709 C CA . ASN A 1 91 ? -0.839 -1.271 -6.063 1.00 85.12 91 ASN A CA 1
ATOM 710 C C . ASN A 1 91 ? -2.260 -1.840 -5.954 1.00 85.12 91 ASN A C 1
ATOM 712 O O . ASN A 1 91 ? -2.907 -1.673 -4.924 1.00 85.12 91 ASN A O 1
ATOM 716 N N . THR A 1 92 ? -2.749 -2.557 -6.967 1.00 87.06 92 THR A N 1
ATOM 717 C CA . THR A 1 92 ? -4.051 -3.235 -6.902 1.00 87.06 92 THR A CA 1
ATOM 718 C C . THR A 1 92 ? -4.058 -4.346 -5.854 1.00 87.06 92 THR A C 1
ATOM 720 O O . THR A 1 92 ? -5.023 -4.457 -5.094 1.00 87.06 92 THR A O 1
ATOM 723 N N . ALA A 1 93 ? -2.990 -5.144 -5.770 1.00 87.44 93 ALA A N 1
ATOM 724 C CA . ALA A 1 93 ? -2.860 -6.182 -4.750 1.00 87.44 93 ALA A CA 1
ATOM 725 C C . ALA A 1 93 ? -2.846 -5.577 -3.337 1.00 87.44 93 ALA A C 1
ATOM 727 O O . ALA A 1 93 ? -3.591 -6.030 -2.468 1.00 87.44 93 ALA A O 1
ATOM 728 N N . LEU A 1 94 ? -2.071 -4.507 -3.130 1.00 89.06 94 LEU A N 1
ATOM 729 C CA . LEU A 1 94 ? -2.010 -3.794 -1.855 1.00 89.06 94 LEU A CA 1
ATOM 730 C C . LEU A 1 94 ? -3.373 -3.210 -1.459 1.00 89.06 94 LEU A C 1
ATOM 732 O O . LEU A 1 94 ? -3.842 -3.457 -0.351 1.00 89.06 94 LEU A O 1
ATOM 736 N N . ALA A 1 95 ? -4.049 -2.510 -2.375 1.00 90.06 95 ALA A N 1
ATOM 737 C CA . ALA A 1 95 ? -5.384 -1.966 -2.126 1.00 90.06 95 ALA A CA 1
ATOM 738 C C . ALA A 1 95 ? -6.396 -3.062 -1.769 1.00 90.06 95 ALA A C 1
ATOM 740 O O . ALA A 1 95 ? -7.215 -2.884 -0.873 1.00 90.06 95 ALA A O 1
ATOM 741 N N . THR A 1 96 ? -6.327 -4.214 -2.442 1.00 92.50 96 THR A N 1
ATOM 742 C CA . THR A 1 96 ? -7.214 -5.354 -2.168 1.00 92.50 96 THR A CA 1
ATOM 743 C C . THR A 1 96 ? -7.024 -5.877 -0.747 1.00 92.50 96 THR A C 1
ATOM 745 O O . THR A 1 96 ? -8.007 -6.123 -0.051 1.00 92.50 96 THR A O 1
ATOM 748 N N . VAL A 1 97 ? -5.774 -6.005 -0.295 1.00 93.12 97 VAL A N 1
ATOM 749 C CA . VAL A 1 97 ? -5.459 -6.440 1.072 1.00 93.12 97 VAL A CA 1
ATOM 750 C C . VAL A 1 97 ? -5.925 -5.405 2.096 1.00 93.12 97 VAL A C 1
ATOM 752 O O . VAL A 1 97 ? -6.612 -5.766 3.047 1.00 93.12 97 VAL A O 1
ATOM 755 N N . LEU A 1 98 ? -5.634 -4.120 1.880 1.00 93.06 98 LEU A N 1
ATOM 756 C CA . LEU A 1 98 ? -6.074 -3.044 2.776 1.00 93.06 98 LEU A CA 1
ATOM 757 C C . LEU A 1 98 ? -7.609 -2.995 2.891 1.00 93.06 98 LEU A C 1
ATOM 759 O O . LEU A 1 98 ? -8.147 -2.903 3.993 1.00 93.06 98 LEU A O 1
ATOM 763 N N . HIS A 1 99 ? -8.328 -3.145 1.777 1.00 93.38 99 HIS A N 1
ATOM 764 C CA . HIS A 1 99 ? -9.789 -3.239 1.784 1.00 93.38 99 HIS A CA 1
ATOM 765 C C . HIS A 1 99 ? -10.309 -4.495 2.495 1.00 93.38 99 HIS A C 1
ATOM 767 O O . HIS A 1 99 ? -11.349 -4.425 3.146 1.00 93.38 99 HIS A O 1
ATOM 773 N N . ALA A 1 100 ? -9.610 -5.632 2.408 1.00 93.38 100 ALA A N 1
ATOM 774 C CA . ALA A 1 100 ? -9.996 -6.854 3.116 1.00 93.38 100 ALA A CA 1
ATOM 775 C C . ALA A 1 100 ? -9.916 -6.694 4.646 1.00 93.38 100 ALA A C 1
ATOM 777 O O . ALA A 1 100 ? -10.737 -7.267 5.360 1.00 93.38 100 ALA A O 1
ATOM 778 N N . PHE A 1 101 ? -8.995 -5.859 5.139 1.00 93.50 101 PHE A N 1
ATOM 779 C CA . PHE A 1 101 ? -8.940 -5.430 6.543 1.00 93.50 101 PHE A CA 1
ATOM 780 C C . PHE A 1 101 ? -9.960 -4.328 6.895 1.00 93.50 101 PHE A C 1
ATOM 782 O O . PHE A 1 101 ? -10.077 -3.926 8.049 1.00 93.50 101 PHE A O 1
ATOM 789 N N . GLY A 1 102 ? -10.739 -3.849 5.921 1.00 93.56 102 GLY A N 1
ATOM 790 C CA . GLY A 1 102 ? -11.785 -2.845 6.119 1.00 93.56 102 GLY A CA 1
ATOM 791 C C . GLY A 1 102 ? -11.300 -1.398 6.063 1.00 93.56 102 GLY A C 1
ATOM 792 O O . GLY A 1 102 ? -12.094 -0.486 6.309 1.00 93.56 102 GLY A O 1
ATOM 793 N N . TYR A 1 103 ? -10.030 -1.162 5.726 1.00 94.44 103 TYR A N 1
ATOM 794 C CA . TYR A 1 103 ? -9.509 0.187 5.549 1.00 94.44 103 TYR A CA 1
ATOM 795 C C . TYR A 1 103 ? -10.127 0.880 4.344 1.00 94.44 103 TYR A C 1
ATOM 797 O O . TYR A 1 103 ? -10.559 0.247 3.381 1.00 94.44 103 TYR A O 1
ATOM 805 N N . ARG A 1 104 ? -10.123 2.211 4.378 1.00 92.12 104 ARG A N 1
ATOM 806 C CA . ARG A 1 104 ? -10.381 3.028 3.192 1.00 92.12 104 ARG A CA 1
ATOM 807 C C . ARG A 1 104 ? -9.055 3.570 2.694 1.00 92.12 104 ARG A C 1
ATOM 809 O O . ARG A 1 104 ? -8.262 4.059 3.492 1.00 92.12 104 ARG A O 1
ATOM 816 N N . THR A 1 105 ? -8.835 3.500 1.388 1.00 91.31 105 THR A N 1
ATOM 817 C CA . THR A 1 105 ? -7.597 3.977 0.771 1.00 91.31 105 THR A CA 1
ATOM 818 C C . THR A 1 105 ? -7.877 5.098 -0.217 1.00 91.31 105 THR A C 1
ATOM 820 O O . THR A 1 105 ? -8.775 4.971 -1.051 1.00 91.31 105 THR A O 1
ATOM 823 N N . SER A 1 106 ? -7.075 6.156 -0.183 1.00 88.75 106 SER A N 1
ATOM 824 C CA . SER A 1 106 ? -6.994 7.155 -1.252 1.00 88.75 106 SER A CA 1
ATOM 825 C C . SER A 1 106 ? -5.584 7.182 -1.820 1.00 88.75 106 SER A C 1
ATOM 827 O O . SER A 1 106 ? -4.617 6.962 -1.098 1.00 88.75 106 SER A O 1
ATOM 829 N N . ARG A 1 107 ? -5.448 7.439 -3.123 1.00 80.06 107 ARG A N 1
ATOM 830 C CA . ARG A 1 107 ? -4.122 7.642 -3.712 1.00 80.06 107 ARG A CA 1
ATOM 831 C C . ARG A 1 107 ? -3.625 9.050 -3.376 1.00 80.06 107 ARG A C 1
ATOM 833 O O . ARG A 1 107 ? -4.398 9.991 -3.576 1.00 80.06 107 ARG A O 1
ATOM 840 N N . PRO A 1 108 ? -2.377 9.205 -2.910 1.00 68.31 108 PRO A N 1
ATOM 841 C CA . PRO A 1 108 ? -1.773 10.521 -2.779 1.00 68.31 108 PRO A CA 1
ATOM 842 C C . PRO A 1 108 ? -1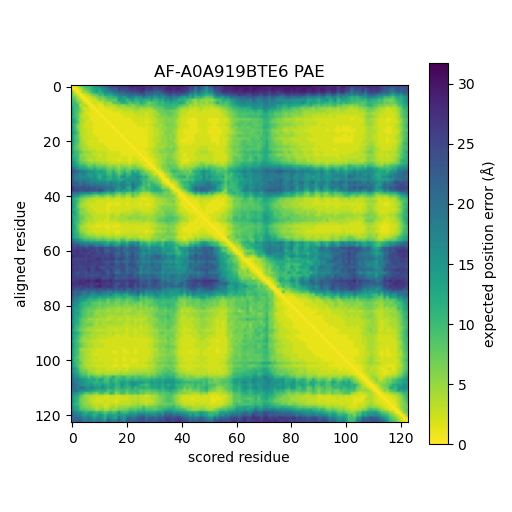.566 11.157 -4.165 1.00 68.31 108 PRO A C 1
ATOM 844 O O . PRO A 1 108 ? -1.519 10.466 -5.186 1.00 68.31 108 PRO A O 1
ATOM 847 N N . LEU A 1 109 ? -1.459 12.490 -4.202 1.00 56.47 109 LEU A N 1
ATOM 848 C CA . LEU A 1 109 ? -1.186 13.252 -5.433 1.00 56.47 109 LEU A CA 1
ATOM 849 C C . LEU A 1 109 ? 0.206 12.948 -6.011 1.00 56.47 109 LEU A C 1
ATOM 851 O O . LEU A 1 109 ? 0.401 13.039 -7.221 1.00 56.47 109 LEU A O 1
ATOM 855 N N . PHE A 1 110 ? 1.151 12.573 -5.148 1.00 55.66 110 PHE A N 1
ATOM 856 C CA . PHE A 1 110 ? 2.525 12.215 -5.485 1.00 55.66 110 PHE A CA 1
ATOM 857 C C . PHE A 1 110 ? 2.921 10.955 -4.703 1.00 55.66 110 PHE A C 1
ATOM 859 O O . PHE A 1 110 ? 2.526 10.814 -3.550 1.00 55.66 110 PHE A O 1
ATOM 866 N N . GLY A 1 111 ? 3.700 10.056 -5.313 1.00 61.75 111 GLY A N 1
ATOM 867 C CA . GLY A 1 111 ? 4.212 8.842 -4.658 1.00 61.75 111 GLY A CA 1
ATOM 868 C C . GLY A 1 111 ? 3.620 7.528 -5.177 1.00 61.75 111 GLY A C 1
ATOM 869 O O . GLY A 1 111 ? 2.811 7.501 -6.108 1.00 61.75 111 GLY A O 1
ATOM 870 N N . THR A 1 112 ? 4.068 6.418 -4.589 1.00 68.44 112 THR A N 1
ATOM 871 C CA . THR A 1 112 ? 3.701 5.050 -4.985 1.00 68.44 112 THR A CA 1
ATOM 872 C C . THR A 1 112 ? 3.080 4.294 -3.819 1.00 68.44 112 THR A C 1
ATOM 874 O O . THR A 1 112 ? 3.759 3.500 -3.167 1.00 68.44 112 THR A O 1
ATOM 877 N N . GLY A 1 113 ? 1.778 4.501 -3.609 1.00 81.19 113 GLY A N 1
ATOM 878 C CA . GLY A 1 113 ? 1.052 3.854 -2.523 1.00 81.19 113 GLY A CA 1
ATOM 879 C C . GLY A 1 113 ? -0.322 4.450 -2.232 1.00 81.19 113 GLY A C 1
ATOM 880 O O . GLY A 1 113 ? -1.042 4.866 -3.148 1.00 81.19 113 GLY A O 1
ATOM 881 N N . PHE A 1 114 ? -0.706 4.433 -0.956 1.00 89.56 114 PHE A N 1
ATOM 882 C CA . PHE A 1 114 ? -2.032 4.824 -0.483 1.00 89.56 114 PHE A CA 1
ATOM 883 C C . PHE A 1 114 ? -1.978 5.543 0.861 1.00 89.56 114 PHE A C 1
ATOM 885 O O . PHE A 1 114 ? -1.348 5.068 1.801 1.00 89.56 114 PHE A O 1
ATOM 892 N N . THR A 1 115 ? -2.756 6.611 0.987 1.00 91.12 115 THR A N 1
ATOM 893 C CA . THR A 1 115 ? -3.198 7.113 2.286 1.00 91.12 115 THR A CA 1
ATOM 894 C C . THR A 1 115 ? -4.282 6.186 2.822 1.00 91.12 115 THR A C 1
ATOM 896 O O . THR A 1 115 ? -5.240 5.856 2.113 1.00 91.12 115 THR A O 1
ATOM 899 N N . VAL A 1 116 ? -4.145 5.775 4.076 1.00 92.12 116 VAL A N 1
ATOM 900 C CA . VAL A 1 116 ? -5.031 4.847 4.769 1.00 92.12 116 VAL A CA 1
ATOM 901 C C . VAL A 1 116 ? -5.860 5.594 5.801 1.00 92.12 116 VAL A C 1
ATOM 903 O O . VAL A 1 116 ? -5.359 6.352 6.625 1.00 92.12 116 VAL A O 1
ATOM 906 N N . GLN A 1 117 ? -7.160 5.338 5.770 1.00 90.62 117 GLN A N 1
ATOM 907 C CA . GLN A 1 117 ? -8.116 5.818 6.753 1.00 90.62 117 GLN A CA 1
ATOM 908 C C . GLN A 1 117 ? -8.738 4.631 7.485 1.00 90.62 117 GLN A C 1
ATOM 910 O O . GLN A 1 117 ? -8.947 3.571 6.876 1.00 90.62 117 GLN A O 1
ATOM 915 N N . PRO A 1 118 ? -9.111 4.811 8.764 1.00 86.31 118 PRO A N 1
ATOM 916 C CA . PRO A 1 118 ? -9.720 3.744 9.532 1.00 86.31 118 PRO A CA 1
ATOM 917 C C . PRO A 1 118 ? -11.044 3.295 8.888 1.00 86.31 118 PRO A C 1
ATOM 919 O O . PRO A 1 118 ? -11.679 4.073 8.142 1.00 86.31 118 PRO A O 1
ATOM 922 N N . PRO A 1 119 ? -11.481 2.056 9.186 1.00 80.38 119 PRO A N 1
ATOM 923 C CA . PRO A 1 119 ? -12.782 1.559 8.773 1.00 80.38 119 PRO A CA 1
ATOM 924 C C . PRO A 1 119 ? -13.877 2.542 9.169 1.00 80.38 119 PRO A C 1
ATOM 926 O O . PRO A 1 119 ? -13.814 3.185 10.219 1.00 80.38 119 PRO A O 1
ATOM 929 N N . ARG A 1 120 ? -14.902 2.675 8.326 1.00 69.69 120 ARG A N 1
ATOM 930 C CA . ARG A 1 120 ? -16.056 3.502 8.676 1.00 69.69 120 ARG A CA 1
ATOM 931 C C . ARG A 1 120 ? -16.714 2.872 9.902 1.00 69.69 120 ARG A C 1
ATOM 933 O O . ARG A 1 120 ? -17.274 1.784 9.793 1.00 69.69 120 ARG A O 1
ATOM 940 N N . THR A 1 121 ? -16.665 3.543 11.048 1.00 57.78 121 THR A N 1
ATOM 941 C CA . THR A 1 121 ? -17.523 3.189 12.176 1.00 57.78 121 THR A CA 1
ATOM 942 C C . THR A 1 121 ? -18.965 3.263 11.684 1.00 57.78 121 THR A C 1
ATOM 944 O O . THR A 1 121 ? -19.387 4.271 11.108 1.00 57.78 121 THR A O 1
ATOM 947 N N . ALA A 1 122 ? -19.689 2.149 11.799 1.00 44.22 122 ALA A N 1
ATOM 948 C CA . ALA A 1 122 ? -21.116 2.140 11.519 1.00 44.22 122 ALA A CA 1
ATOM 949 C C . ALA A 1 122 ? -21.800 3.198 12.413 1.00 44.22 122 ALA A C 1
ATOM 951 O O . ALA A 1 122 ? -21.353 3.379 13.549 1.00 44.22 122 ALA A O 1
ATOM 952 N N . PRO A 1 123 ? -22.799 3.930 11.888 1.00 47.69 123 PRO A N 1
ATOM 953 C CA . PRO A 1 123 ? -23.520 4.950 12.645 1.00 47.69 123 PRO A CA 1
ATOM 954 C C . PRO A 1 123 ? -24.276 4.373 13.845 1.00 47.69 123 PRO A C 1
ATOM 956 O O . PRO A 1 123 ? -24.683 3.189 13.778 1.00 47.69 123 PRO A O 1
#

Foldseek 3Di:
DPDPVLLVVLVVVLVVVQVLCVVVVFDEADPDPDDPVSQFTWYWDQDPVSFTWIFTSLPPPLPPLVCCVPVPVDPDVVSVVSSVV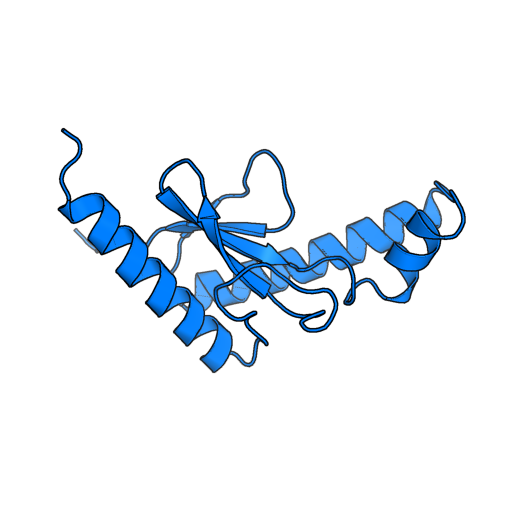VLVVVQVVVCVSLVVVQWDWDDDPDHRTTGTDDHPDDD

Mean predicted aligned error: 9.13 Å

Organism: Streptomyces filamentosus (NCBI:txid67294)

pLDDT: mean 75.8, std 15.89, range [44.22, 95.56]

Radius of gyration: 16.04 Å; Cα contacts (8 Å, |Δi|>4): 149; chains: 1; bounding box: 44×36×46 Å